Protein AF-A0A7J7QJB1-F1 (afdb_monomer)

Structure (mmCIF, N/CA/C/O backbone):
data_AF-A0A7J7QJB1-F1
#
_entry.id   AF-A0A7J7QJB1-F1
#
loop_
_atom_site.group_PDB
_atom_site.id
_atom_site.type_symbol
_atom_site.label_atom_id
_atom_site.label_alt_id
_atom_site.label_comp_id
_atom_site.label_asym_id
_atom_site.label_entity_id
_atom_site.label_seq_id
_atom_site.pdbx_PDB_ins_code
_atom_site.Cartn_x
_atom_site.Cartn_y
_atom_site.Cartn_z
_atom_site.occupancy
_atom_site.B_iso_or_equiv
_atom_site.auth_seq_id
_atom_site.auth_comp_id
_atom_site.auth_asym_id
_atom_site.auth_atom_id
_atom_site.pdbx_PDB_model_num
ATOM 1 N N . MET A 1 1 ? 0.511 -9.092 -3.278 1.00 91.50 1 MET A N 1
ATOM 2 C CA . MET A 1 1 ? -0.071 -7.955 -4.020 1.00 91.50 1 MET A CA 1
ATOM 3 C C . MET A 1 1 ? -0.674 -8.516 -5.290 1.00 91.50 1 MET A C 1
ATOM 5 O O . MET A 1 1 ? -0.080 -9.428 -5.851 1.00 91.50 1 MET A O 1
ATOM 9 N N . TYR A 1 2 ? -1.832 -8.019 -5.696 1.00 93.50 2 TYR A N 1
ATOM 10 C CA . TYR A 1 2 ? -2.467 -8.356 -6.966 1.00 93.50 2 TYR A CA 1
ATOM 11 C C . TYR A 1 2 ? -2.396 -7.140 -7.877 1.00 93.50 2 TYR A C 1
ATOM 13 O O . TYR A 1 2 ? -2.431 -6.006 -7.397 1.00 93.50 2 TYR A O 1
ATOM 21 N N . VAL A 1 3 ? -2.273 -7.379 -9.175 1.00 93.25 3 VAL A N 1
ATOM 22 C CA . VAL A 1 3 ? -2.129 -6.335 -10.185 1.00 93.25 3 VAL A CA 1
ATOM 23 C C . VAL A 1 3 ? -2.925 -6.750 -11.417 1.00 93.25 3 VAL A C 1
ATOM 25 O O . VAL A 1 3 ? -2.916 -7.926 -11.780 1.00 93.25 3 VAL A O 1
ATOM 28 N N . ASP A 1 4 ? -3.602 -5.797 -12.053 1.00 93.19 4 ASP A N 1
ATOM 29 C CA . ASP A 1 4 ? -4.211 -5.997 -13.362 1.00 93.19 4 ASP A CA 1
ATOM 30 C C . ASP A 1 4 ? -3.132 -6.320 -14.406 1.00 93.19 4 ASP A C 1
ATOM 32 O O . ASP A 1 4 ? -2.280 -5.492 -14.738 1.00 93.19 4 ASP A O 1
ATOM 36 N N . ALA A 1 5 ? -3.180 -7.546 -14.925 1.00 92.56 5 ALA A N 1
ATOM 37 C CA . ALA A 1 5 ? -2.181 -8.087 -15.835 1.00 92.56 5 ALA A CA 1
ATOM 38 C C . ALA A 1 5 ? -2.060 -7.259 -17.122 1.00 92.56 5 ALA A C 1
ATOM 40 O O . ALA A 1 5 ? -0.951 -6.953 -17.562 1.00 92.56 5 ALA A O 1
ATOM 41 N N . HIS A 1 6 ? -3.186 -6.878 -17.729 1.00 92.06 6 HIS A N 1
ATOM 42 C CA . HIS A 1 6 ? -3.177 -6.187 -19.017 1.00 92.06 6 HIS A CA 1
ATOM 43 C C . HIS A 1 6 ? -2.586 -4.778 -18.893 1.00 92.06 6 HIS A C 1
ATOM 45 O O . HIS A 1 6 ? -1.678 -4.402 -19.642 1.00 92.06 6 HIS A O 1
ATOM 51 N N . GLY A 1 7 ? -3.069 -4.010 -17.918 1.00 91.69 7 GLY A N 1
ATOM 52 C CA . GLY A 1 7 ? -2.600 -2.664 -17.649 1.00 91.69 7 GLY A CA 1
ATOM 53 C C . GLY A 1 7 ? -1.145 -2.628 -17.186 1.00 91.69 7 GLY A C 1
ATOM 54 O O . GLY A 1 7 ? -0.379 -1.795 -17.678 1.00 91.69 7 GLY A O 1
ATOM 55 N N . ALA A 1 8 ? -0.724 -3.569 -16.336 1.00 92.19 8 ALA A N 1
ATOM 56 C CA . ALA A 1 8 ? 0.668 -3.666 -15.907 1.00 92.19 8 ALA A CA 1
ATOM 57 C C . ALA A 1 8 ? 1.615 -4.032 -17.053 1.00 92.19 8 ALA A C 1
ATOM 59 O O . ALA A 1 8 ? 2.631 -3.359 -17.210 1.00 92.19 8 ALA A O 1
ATOM 60 N N . LYS A 1 9 ? 1.277 -5.011 -17.909 1.00 92.69 9 LYS A N 1
ATOM 61 C CA . LYS A 1 9 ? 2.094 -5.329 -19.098 1.00 92.69 9 LYS A CA 1
ATOM 62 C C . LYS A 1 9 ? 2.268 -4.106 -19.995 1.00 92.69 9 LYS A C 1
ATOM 64 O O . LYS A 1 9 ? 3.372 -3.828 -20.452 1.00 92.69 9 LYS A O 1
ATOM 69 N N . LYS A 1 10 ? 1.191 -3.350 -20.231 1.00 92.31 10 LYS A N 1
ATOM 70 C CA . LYS A 1 10 ? 1.233 -2.139 -21.062 1.00 92.31 10 LYS A CA 1
ATOM 71 C C . LYS A 1 10 ? 2.108 -1.045 -20.442 1.00 92.31 10 LYS A C 1
ATOM 73 O O . LYS A 1 10 ? 2.917 -0.436 -21.142 1.00 92.31 10 LYS A O 1
ATOM 78 N N . ALA A 1 11 ? 1.953 -0.801 -19.142 1.00 91.25 11 ALA A N 1
ATOM 79 C CA . ALA A 1 11 ? 2.703 0.219 -18.414 1.00 91.25 11 ALA A CA 1
ATOM 80 C C . ALA A 1 11 ? 4.195 -0.123 -18.290 1.00 91.25 11 ALA A C 1
ATOM 82 O O . ALA A 1 11 ? 5.051 0.728 -18.509 1.00 91.25 11 ALA A O 1
ATOM 83 N N . LEU A 1 12 ? 4.504 -1.381 -17.983 1.00 92.06 12 LEU A N 1
ATOM 84 C CA . LEU A 1 12 ? 5.848 -1.839 -17.639 1.00 92.06 12 LEU A CA 1
ATOM 85 C C . LEU A 1 12 ? 6.588 -2.482 -18.820 1.00 92.06 12 LEU A C 1
ATOM 87 O O . LEU A 1 12 ? 7.674 -3.017 -18.636 1.00 92.06 12 LEU A O 1
ATOM 91 N N . HIS A 1 13 ? 6.055 -2.395 -20.046 1.00 90.50 13 HIS A N 1
ATOM 92 C CA . HIS A 1 13 ? 6.625 -3.066 -21.224 1.00 90.50 13 HIS A CA 1
ATOM 93 C C . HIS A 1 13 ? 8.107 -2.740 -21.479 1.00 90.50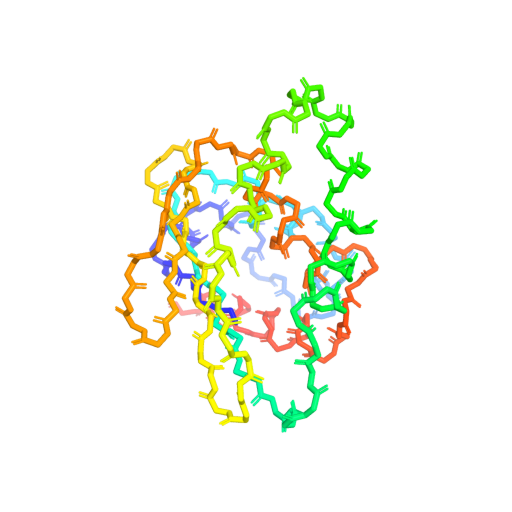 13 HIS A C 1
ATOM 95 O O . HIS A 1 13 ? 8.816 -3.546 -22.074 1.00 90.50 13 HIS A O 1
ATOM 101 N N . LYS A 1 14 ? 8.572 -1.561 -21.045 1.00 91.50 14 LYS A N 1
ATOM 102 C CA . LYS A 1 14 ? 9.960 -1.106 -21.215 1.00 91.50 14 LYS A CA 1
ATOM 103 C C . LYS A 1 14 ? 10.972 -1.937 -20.413 1.00 91.50 14 LYS A C 1
ATOM 105 O O . LYS A 1 14 ? 12.149 -1.899 -20.737 1.00 91.50 14 LYS A O 1
ATOM 110 N N . TYR A 1 15 ? 10.500 -2.656 -19.394 1.00 90.81 15 TYR A N 1
ATOM 111 C CA . TYR A 1 15 ? 11.288 -3.531 -18.522 1.00 90.81 15 TYR A CA 1
ATOM 112 C C . TYR A 1 15 ? 11.212 -5.002 -18.962 1.00 90.81 15 TYR A C 1
ATOM 114 O O . TYR A 1 15 ? 11.682 -5.903 -18.271 1.00 90.81 15 TYR A O 1
ATOM 122 N N . LYS A 1 16 ? 10.578 -5.278 -20.111 1.00 89.94 16 LYS A N 1
ATOM 123 C CA . LYS A 1 16 ? 10.485 -6.631 -20.654 1.00 89.94 16 LYS A CA 1
ATOM 124 C C . LYS A 1 16 ? 11.880 -7.157 -20.993 1.00 89.94 16 LYS A C 1
ATOM 126 O O . LYS A 1 16 ? 12.629 -6.506 -21.715 1.00 89.94 16 LYS A O 1
ATOM 131 N N . GLY A 1 17 ? 12.162 -8.378 -20.548 1.00 87.38 17 GLY A N 1
ATOM 132 C CA . GLY A 1 17 ? 13.444 -9.042 -20.763 1.00 87.38 17 GLY A CA 1
ATOM 133 C C . GLY A 1 17 ? 14.449 -8.838 -19.632 1.00 87.38 17 GLY A C 1
ATOM 134 O O . GLY A 1 17 ? 15.447 -9.549 -19.641 1.00 87.38 17 GLY A O 1
ATOM 135 N N . GLU A 1 18 ? 14.172 -7.950 -18.667 1.00 88.88 18 GLU A N 1
ATOM 136 C CA . GLU A 1 18 ? 14.954 -7.887 -17.428 1.00 88.88 18 GLU A CA 1
ATOM 137 C C . GLU A 1 18 ? 14.757 -9.179 -16.621 1.00 88.88 18 GLU A C 1
ATOM 139 O O . GLU A 1 18 ? 13.638 -9.706 -16.514 1.00 88.88 18 GLU A O 1
ATOM 144 N N . ASP A 1 19 ? 15.846 -9.698 -16.058 1.00 90.44 19 ASP A N 1
ATOM 145 C CA . ASP A 1 19 ? 15.777 -10.817 -15.124 1.00 90.44 19 ASP A CA 1
ATOM 146 C C . ASP A 1 19 ? 15.393 -10.362 -13.705 1.00 90.44 19 ASP A C 1
ATOM 148 O O . ASP A 1 19 ? 15.186 -9.180 -13.422 1.00 90.44 19 ASP A O 1
ATOM 152 N N . LEU A 1 20 ? 15.231 -11.321 -12.790 1.00 91.12 20 LEU A N 1
ATOM 153 C CA . LEU A 1 20 ? 14.798 -11.021 -11.428 1.00 91.12 20 LEU A CA 1
ATOM 154 C C . LEU A 1 20 ? 15.769 -10.092 -10.684 1.00 91.12 20 LEU A C 1
ATOM 156 O O . LEU A 1 20 ? 15.308 -9.243 -9.922 1.00 91.12 20 LEU A O 1
ATOM 160 N N . ASP A 1 21 ? 17.076 -10.269 -10.861 1.00 91.69 21 ASP A N 1
ATOM 161 C CA . ASP A 1 21 ? 18.085 -9.508 -10.125 1.00 91.69 21 ASP A CA 1
ATOM 162 C C . ASP A 1 21 ? 18.164 -8.075 -10.663 1.00 91.69 21 ASP A C 1
ATOM 164 O O . ASP A 1 21 ? 18.203 -7.120 -9.879 1.00 91.69 21 ASP A O 1
ATOM 168 N N . GLU A 1 22 ? 18.072 -7.915 -11.985 1.00 92.06 22 GLU A N 1
ATOM 169 C CA . GLU A 1 22 ? 17.952 -6.616 -12.652 1.00 92.06 22 GLU A CA 1
ATOM 170 C C . GLU A 1 22 ? 16.702 -5.860 -12.177 1.00 92.06 22 GLU A C 1
ATOM 172 O O . GLU A 1 22 ? 16.799 -4.718 -11.716 1.00 92.06 22 GLU A O 1
ATOM 177 N N . LEU A 1 23 ? 15.542 -6.525 -12.173 1.00 88.88 23 LEU A N 1
ATOM 178 C CA . LEU A 1 23 ? 14.275 -5.950 -11.713 1.00 88.88 23 LEU A CA 1
ATOM 179 C C . LEU A 1 23 ? 14.303 -5.567 -10.237 1.00 88.88 23 LEU A C 1
ATOM 181 O O . LEU A 1 23 ? 13.812 -4.504 -9.858 1.00 88.88 23 LEU A O 1
ATOM 185 N N . MET A 1 24 ? 14.887 -6.413 -9.388 1.00 91.69 24 MET A N 1
ATOM 186 C CA . MET A 1 24 ? 15.011 -6.144 -7.955 1.00 91.69 24 MET A CA 1
ATOM 187 C C . MET A 1 24 ? 15.924 -4.949 -7.663 1.00 91.69 24 MET A C 1
ATOM 189 O O . MET A 1 24 ? 15.660 -4.210 -6.709 1.00 91.69 24 MET A O 1
ATOM 193 N N . ALA A 1 25 ? 16.954 -4.727 -8.483 1.00 91.00 25 ALA A N 1
ATOM 194 C CA . ALA A 1 25 ? 17.820 -3.553 -8.402 1.00 91.00 25 ALA A CA 1
ATOM 195 C C . ALA A 1 25 ? 17.169 -2.282 -8.989 1.00 91.00 25 ALA A C 1
ATOM 197 O O . ALA A 1 25 ? 17.602 -1.161 -8.701 1.00 91.00 25 ALA A O 1
ATOM 198 N N . ASN A 1 26 ? 16.111 -2.429 -9.788 1.00 92.19 26 ASN A N 1
ATOM 199 C CA . ASN A 1 26 ? 15.473 -1.346 -10.523 1.00 92.19 26 ASN A CA 1
ATOM 200 C C . ASN A 1 26 ? 14.310 -0.706 -9.748 1.00 92.19 26 ASN A C 1
ATOM 202 O O . ASN A 1 26 ? 13.132 -0.976 -9.988 1.00 92.19 26 ASN A O 1
ATOM 206 N N . GLN A 1 27 ? 14.623 0.228 -8.842 1.00 94.31 27 GLN A N 1
ATOM 207 C CA . GLN A 1 27 ? 13.584 0.931 -8.073 1.00 94.31 27 GLN A CA 1
ATOM 208 C C . GLN A 1 27 ? 12.587 1.700 -8.961 1.00 94.31 27 GLN A C 1
ATOM 210 O O . GLN A 1 27 ? 11.416 1.812 -8.605 1.00 94.31 27 GLN A O 1
ATOM 215 N N . LYS A 1 28 ? 13.005 2.157 -10.152 1.00 93.94 28 LYS A N 1
ATOM 216 C CA . LYS A 1 28 ? 12.130 2.905 -11.071 1.00 93.94 28 LYS A CA 1
ATOM 217 C C . LYS A 1 28 ? 10.939 2.076 -11.542 1.00 93.94 28 LYS A C 1
ATOM 219 O O . LYS A 1 28 ? 9.856 2.631 -11.700 1.00 93.94 28 LYS A O 1
ATOM 224 N N . LEU A 1 29 ? 11.123 0.769 -11.745 1.00 93.94 29 LEU A N 1
ATOM 225 C CA . LEU A 1 29 ? 10.018 -0.119 -12.099 1.00 93.94 29 LEU A CA 1
ATOM 226 C C . LEU A 1 29 ? 8.980 -0.168 -10.978 1.00 93.94 29 LEU A C 1
ATOM 228 O O . LEU A 1 29 ? 7.788 -0.047 -11.249 1.00 93.94 29 LEU A O 1
ATOM 232 N N . PHE A 1 30 ? 9.407 -0.314 -9.724 1.00 95.38 30 PHE A N 1
ATOM 233 C CA . PHE A 1 30 ? 8.475 -0.342 -8.598 1.00 95.38 30 PHE A CA 1
ATOM 234 C C . PHE A 1 30 ? 7.792 1.012 -8.401 1.00 95.38 30 PHE A C 1
ATOM 236 O O . PHE A 1 30 ? 6.589 1.048 -8.151 1.00 95.38 30 PHE A O 1
ATOM 243 N N . ASP A 1 31 ? 8.515 2.115 -8.593 1.00 94.69 31 ASP A N 1
ATOM 244 C CA . ASP A 1 31 ? 7.946 3.462 -8.540 1.00 94.69 31 ASP A CA 1
ATOM 245 C C . ASP A 1 31 ? 6.875 3.666 -9.622 1.00 94.69 31 ASP A C 1
ATOM 247 O O . ASP A 1 31 ? 5.831 4.264 -9.355 1.00 94.69 31 ASP A O 1
ATOM 251 N N . GLU A 1 32 ? 7.090 3.138 -10.831 1.00 94.12 32 GLU A N 1
ATOM 252 C CA . GLU A 1 32 ? 6.104 3.163 -11.913 1.00 94.12 32 GLU A CA 1
ATOM 253 C C . GLU A 1 32 ? 4.934 2.214 -11.644 1.00 94.12 32 GLU A C 1
ATOM 255 O O . GLU A 1 32 ? 3.780 2.597 -11.848 1.00 94.12 32 GLU A O 1
ATOM 260 N N . LEU A 1 33 ? 5.205 1.023 -11.101 1.00 93.94 33 LEU A N 1
ATOM 261 C CA . LEU A 1 33 ? 4.182 0.084 -10.652 1.00 93.94 33 LEU A CA 1
ATOM 262 C C . LEU A 1 33 ? 3.240 0.766 -9.659 1.00 93.94 33 LEU A C 1
ATOM 264 O O . LEU A 1 33 ? 2.029 0.661 -9.825 1.00 93.94 33 LEU A O 1
ATOM 268 N N . VAL A 1 34 ? 3.772 1.471 -8.651 1.00 93.75 34 VAL A N 1
ATOM 269 C CA . VAL A 1 34 ? 2.955 2.083 -7.592 1.00 93.75 34 VAL A CA 1
ATOM 270 C C . VAL A 1 34 ? 2.455 3.492 -7.904 1.00 93.75 34 VAL A C 1
ATOM 272 O O . VAL A 1 34 ? 1.486 3.952 -7.291 1.00 93.75 34 VAL A O 1
ATOM 275 N N . GLY A 1 35 ? 3.062 4.177 -8.869 1.00 91.69 35 GLY A N 1
ATOM 276 C CA . GLY A 1 35 ? 2.677 5.522 -9.295 1.00 91.69 35 GLY A CA 1
ATOM 277 C C . GLY A 1 35 ? 1.633 5.551 -10.412 1.00 91.69 35 GLY A C 1
ATOM 278 O O . GLY A 1 35 ? 0.943 6.554 -10.576 1.00 91.69 35 GLY A O 1
ATOM 279 N N . ASN A 1 36 ? 1.478 4.470 -11.180 1.00 89.94 36 ASN A N 1
ATOM 280 C CA . ASN A 1 36 ? 0.612 4.479 -12.356 1.00 89.94 36 ASN A CA 1
ATOM 281 C C . ASN A 1 36 ? -0.877 4.309 -12.008 1.00 89.94 36 ASN A C 1
ATOM 283 O O . ASN A 1 36 ? -1.279 3.307 -11.425 1.00 89.94 36 ASN A O 1
ATOM 287 N N . THR A 1 37 ? -1.709 5.271 -12.403 1.00 87.81 37 THR A N 1
ATOM 288 C CA . THR A 1 37 ? -3.155 5.308 -12.120 1.00 87.81 37 THR A CA 1
ATOM 289 C C . THR A 1 37 ? -4.035 4.679 -13.209 1.00 87.81 37 THR A C 1
ATOM 291 O O . THR A 1 37 ? -5.260 4.750 -13.112 1.00 87.81 37 THR A O 1
ATOM 294 N N . HIS A 1 38 ? -3.438 4.081 -14.247 1.00 86.75 38 HIS A N 1
ATOM 295 C CA . HIS A 1 38 ? -4.144 3.519 -15.408 1.00 86.75 38 HIS A CA 1
ATOM 296 C C . HIS A 1 38 ? -4.462 2.028 -15.287 1.00 86.75 38 HIS A C 1
ATOM 298 O O . HIS A 1 38 ? -5.084 1.474 -16.190 1.00 86.75 38 HIS A O 1
ATOM 304 N N . PHE A 1 39 ? -4.023 1.370 -14.217 1.00 90.94 39 PHE A N 1
ATOM 305 C CA . PHE A 1 39 ? -4.326 -0.033 -13.971 1.00 90.94 39 PHE A CA 1
ATOM 306 C C . PHE A 1 39 ? -4.559 -0.285 -12.491 1.00 90.94 39 PHE A C 1
ATOM 308 O O . PHE A 1 39 ? -4.055 0.439 -11.627 1.00 90.94 39 PHE A O 1
ATOM 315 N N . GLU A 1 40 ? -5.347 -1.316 -12.216 1.00 92.62 40 GLU A N 1
ATOM 316 C CA . GLU A 1 40 ? -5.751 -1.646 -10.862 1.00 92.62 40 GLU A CA 1
ATOM 317 C C . GLU A 1 40 ? -4.724 -2.523 -10.159 1.00 92.62 40 GLU A C 1
ATOM 319 O O . GLU A 1 40 ? -4.007 -3.329 -10.754 1.00 92.62 40 GLU A O 1
ATOM 324 N N . ARG A 1 41 ? -4.662 -2.363 -8.845 1.00 93.81 41 ARG A N 1
ATOM 325 C CA . ARG A 1 41 ? -3.811 -3.127 -7.950 1.00 93.81 41 ARG A CA 1
ATOM 326 C C . ARG A 1 41 ? -4.547 -3.295 -6.645 1.00 93.81 41 ARG A C 1
ATOM 328 O O . ARG A 1 41 ? -5.293 -2.412 -6.223 1.00 93.81 41 ARG A O 1
ATOM 335 N N . SER A 1 42 ? -4.277 -4.391 -5.961 1.00 95.38 42 SER A N 1
ATOM 336 C CA . SER A 1 42 ? -4.775 -4.572 -4.612 1.00 95.38 42 SER A CA 1
ATOM 337 C C . SER A 1 42 ? -3.756 -5.205 -3.682 1.00 95.38 42 SER A C 1
ATOM 339 O O . SER A 1 42 ? -2.873 -5.984 -4.058 1.00 95.38 42 SER A O 1
ATOM 341 N N . LEU A 1 43 ? -3.878 -4.838 -2.418 1.00 95.50 43 LEU A N 1
ATOM 342 C CA . LEU A 1 43 ? -3.111 -5.364 -1.314 1.00 95.50 43 LEU A CA 1
ATOM 343 C C . LEU A 1 43 ? -4.091 -5.978 -0.324 1.00 95.50 43 LEU A C 1
ATOM 345 O O . LEU A 1 43 ? -4.985 -5.299 0.165 1.00 95.50 43 LEU A O 1
ATOM 349 N N . ARG A 1 44 ? -3.901 -7.259 -0.020 1.00 95.62 44 ARG A N 1
ATOM 350 C CA . ARG A 1 44 ? -4.695 -7.998 0.959 1.00 95.62 44 ARG A CA 1
ATOM 351 C C . ARG A 1 44 ? -3.813 -8.325 2.154 1.00 95.62 44 ARG A C 1
ATOM 353 O O . ARG A 1 44 ? -2.824 -9.042 2.005 1.00 95.62 44 ARG A O 1
ATOM 360 N N . LEU A 1 45 ? -4.175 -7.800 3.316 1.00 93.75 45 LEU A N 1
ATOM 361 C CA . LEU A 1 45 ? -3.529 -8.053 4.595 1.00 93.75 45 LEU A CA 1
ATOM 362 C C . LEU A 1 45 ? -4.435 -8.934 5.442 1.00 93.75 45 LEU A C 1
ATOM 364 O O . LEU A 1 45 ? -5.621 -8.658 5.582 1.00 93.75 45 LEU A O 1
ATOM 368 N N . VAL A 1 46 ? -3.866 -9.986 6.022 1.00 94.44 46 VAL A N 1
ATOM 369 C CA . VAL A 1 46 ? -4.583 -10.879 6.933 1.00 94.44 46 VAL A CA 1
ATOM 370 C C . VAL A 1 46 ? -3.904 -10.804 8.289 1.00 94.44 46 VAL A C 1
ATOM 372 O O . VAL A 1 46 ? -2.718 -11.115 8.412 1.00 94.44 46 VAL A O 1
ATOM 375 N N . ILE A 1 47 ? -4.647 -10.384 9.311 1.00 92.44 47 ILE A N 1
ATOM 376 C CA . ILE A 1 47 ? -4.116 -10.257 10.667 1.00 92.44 47 ILE A CA 1
ATOM 377 C C . ILE A 1 47 ? -3.765 -11.647 11.199 1.00 92.44 47 ILE A C 1
ATOM 379 O O . ILE A 1 47 ? -4.633 -12.486 11.434 1.00 92.44 47 ILE A O 1
ATOM 383 N N . SER A 1 48 ? -2.477 -11.908 11.404 1.00 89.38 48 SER A N 1
ATOM 384 C CA . SER A 1 48 ? -1.984 -13.184 11.934 1.00 89.38 48 SER A CA 1
ATOM 385 C C . SER A 1 48 ? -1.851 -13.179 13.461 1.00 89.38 48 SER A C 1
ATOM 387 O O . SER A 1 48 ? -1.977 -14.231 14.096 1.00 89.38 48 SER A O 1
ATOM 389 N N . PHE A 1 49 ? -1.649 -11.999 14.057 1.00 85.69 49 PHE A N 1
ATOM 390 C CA . PHE A 1 49 ? -1.451 -11.810 15.491 1.00 85.69 49 PHE A CA 1
ATOM 391 C C . PHE A 1 49 ? -2.746 -11.367 16.180 1.00 85.69 49 PHE A C 1
ATOM 393 O O . PHE A 1 49 ? -3.234 -10.262 15.963 1.00 85.69 49 PHE A O 1
ATOM 400 N N . GLY A 1 50 ? -3.304 -12.233 17.031 1.00 76.62 50 GLY A N 1
ATOM 401 C CA . GLY A 1 50 ? -4.625 -12.027 17.640 1.00 76.62 50 GLY A CA 1
ATOM 402 C C . GLY A 1 50 ? -4.728 -10.870 18.640 1.00 76.62 50 GLY A C 1
ATOM 403 O O . GLY A 1 50 ? -5.841 -10.497 18.989 1.00 76.62 50 GLY A O 1
ATOM 404 N N . SER A 1 51 ? -3.600 -10.303 19.078 1.00 81.69 51 SER A N 1
ATOM 405 C CA . SER A 1 51 ? -3.551 -9.186 20.034 1.00 81.69 51 SER A CA 1
ATOM 406 C C . SER A 1 51 ? -3.116 -7.867 19.391 1.00 81.69 51 SER A C 1
ATOM 408 O O . SER A 1 51 ? -2.714 -6.944 20.101 1.00 81.69 51 SER A O 1
ATOM 410 N N . LEU A 1 52 ? -3.149 -7.774 18.057 1.00 87.56 52 LEU A N 1
ATOM 411 C CA . LEU A 1 52 ? -2.818 -6.543 17.349 1.00 87.56 52 LEU A CA 1
ATOM 412 C C . LEU A 1 52 ? -3.849 -5.461 17.679 1.00 87.56 52 LEU A C 1
ATOM 414 O O . LEU A 1 52 ? -5.022 -5.564 17.323 1.00 87.56 52 LEU A O 1
ATOM 418 N N . LYS A 1 53 ? -3.413 -4.391 18.346 1.00 89.69 53 LYS A N 1
ATOM 419 C CA . LYS A 1 53 ? -4.291 -3.252 18.617 1.00 89.69 53 LYS A CA 1
ATOM 420 C C . LYS A 1 53 ? -4.454 -2.413 17.357 1.00 89.69 53 LYS A C 1
ATOM 422 O O . LYS A 1 53 ? -3.494 -2.185 16.624 1.00 89.69 53 LYS A O 1
ATOM 427 N N . ARG A 1 54 ? -5.645 -1.840 17.179 1.00 89.94 54 ARG A N 1
ATOM 428 C CA . ARG A 1 54 ? -5.921 -0.877 16.102 1.00 89.94 54 ARG A CA 1
ATOM 429 C C . ARG A 1 54 ? -4.908 0.259 16.050 1.00 89.94 54 ARG A C 1
ATOM 431 O O . ARG A 1 54 ? -4.414 0.573 14.979 1.00 89.94 54 ARG A O 1
ATOM 438 N N . THR A 1 55 ? -4.566 0.830 17.200 1.00 90.75 55 THR A N 1
ATOM 439 C CA . THR A 1 55 ? -3.575 1.909 17.275 1.00 90.75 55 THR A CA 1
ATOM 440 C C . THR A 1 55 ? -2.195 1.458 16.810 1.00 90.75 55 THR A C 1
ATOM 442 O O . THR A 1 55 ? -1.520 2.208 16.128 1.00 90.75 55 THR A O 1
ATOM 445 N N . GLN A 1 56 ? -1.782 0.222 17.106 1.00 91.81 56 GLN A N 1
ATOM 446 C CA . GLN A 1 56 ? -0.500 -0.304 16.628 1.00 91.81 56 GLN A CA 1
ATOM 447 C C . GLN A 1 56 ? -0.493 -0.465 15.107 1.00 91.81 56 GLN A C 1
ATOM 449 O O . GLN A 1 56 ? 0.484 -0.098 14.464 1.00 91.81 56 GLN A O 1
ATOM 454 N N . PHE A 1 57 ? -1.584 -0.987 14.539 1.00 91.44 57 PHE A N 1
ATOM 455 C CA . PHE A 1 57 ? -1.729 -1.124 13.091 1.00 91.44 57 PHE A CA 1
ATOM 456 C C . PHE A 1 57 ? -1.697 0.237 12.383 1.00 91.44 57 PHE A C 1
ATOM 458 O O . PHE A 1 57 ? -0.935 0.420 11.437 1.00 91.44 57 PHE A O 1
ATOM 465 N N . ILE A 1 58 ? -2.490 1.196 12.869 1.00 92.44 58 ILE A N 1
ATOM 466 C CA . ILE A 1 58 ? -2.570 2.541 12.295 1.00 92.44 58 ILE A CA 1
ATOM 467 C C . ILE A 1 58 ? -1.222 3.261 12.416 1.00 92.44 58 ILE A C 1
ATOM 469 O O . ILE A 1 58 ? -0.719 3.743 11.407 1.00 92.44 58 ILE A 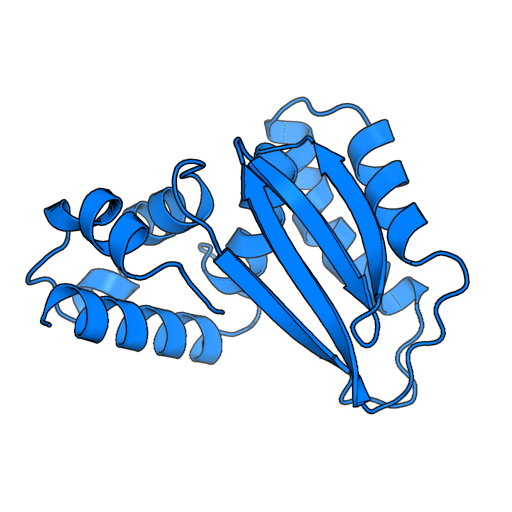O 1
ATOM 473 N N . ASN A 1 59 ? -0.594 3.263 13.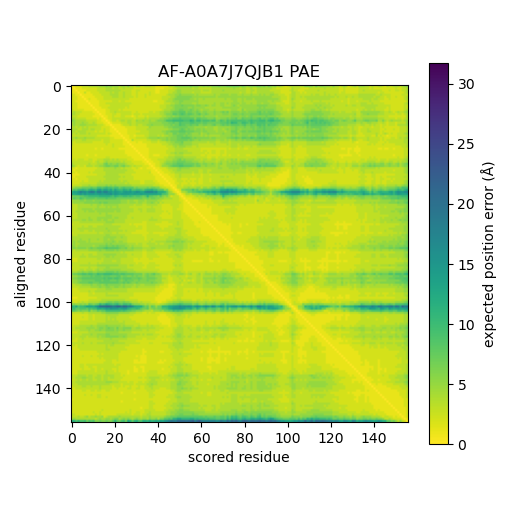599 1.00 93.62 59 ASN A N 1
ATOM 474 C CA . ASN A 1 59 ? 0.688 3.941 13.817 1.00 93.62 59 ASN A CA 1
ATOM 475 C C . ASN A 1 59 ? 1.785 3.410 12.882 1.00 93.62 59 ASN A C 1
ATOM 477 O O . ASN A 1 59 ? 2.530 4.195 12.303 1.00 93.62 59 ASN A O 1
ATOM 481 N N . ALA A 1 60 ? 1.854 2.088 12.688 1.00 92.81 60 ALA A N 1
ATOM 482 C CA . ALA A 1 60 ? 2.842 1.480 11.797 1.00 92.81 60 ALA A CA 1
ATOM 483 C C . ALA A 1 60 ? 2.685 1.943 10.336 1.00 92.81 60 ALA A C 1
ATOM 485 O O . ALA A 1 60 ? 3.676 2.095 9.623 1.00 92.81 60 ALA A O 1
ATOM 486 N N . LEU A 1 61 ? 1.448 2.179 9.884 1.00 93.75 61 LEU A N 1
ATOM 487 C CA . LEU A 1 61 ? 1.193 2.747 8.560 1.00 93.75 61 LEU A CA 1
ATOM 488 C C . LEU A 1 61 ? 1.448 4.256 8.541 1.00 93.75 61 LEU A C 1
ATOM 490 O O . LEU A 1 61 ? 2.099 4.742 7.624 1.00 93.75 61 LEU A O 1
ATOM 494 N N . GLU A 1 62 ? 1.003 5.000 9.551 1.00 93.44 62 GLU A N 1
ATOM 495 C CA . GLU A 1 62 ? 1.230 6.446 9.661 1.00 93.44 62 GLU A CA 1
ATOM 496 C C . GLU A 1 62 ? 2.707 6.829 9.551 1.00 93.44 62 GLU A C 1
ATOM 498 O O . GLU A 1 62 ? 3.035 7.768 8.827 1.00 93.44 62 GLU A O 1
ATOM 503 N N . GLU A 1 63 ? 3.595 6.096 10.228 1.00 94.56 63 GLU A N 1
ATOM 504 C CA . GLU A 1 63 ? 5.045 6.330 10.195 1.00 94.56 63 GLU A CA 1
ATOM 505 C C . GLU A 1 63 ? 5.618 6.272 8.772 1.00 94.56 63 GLU A C 1
ATOM 507 O O . GLU A 1 63 ? 6.576 6.978 8.455 1.00 94.56 63 GLU A O 1
ATOM 512 N N . ARG A 1 64 ? 5.008 5.466 7.896 1.00 94.19 64 ARG A N 1
ATOM 513 C CA . ARG A 1 64 ? 5.398 5.329 6.489 1.00 94.19 64 ARG A CA 1
ATOM 514 C C . ARG A 1 64 ? 4.648 6.298 5.572 1.00 94.19 64 ARG A C 1
ATOM 516 O O . ARG A 1 64 ? 5.233 6.815 4.626 1.00 94.19 64 ARG A O 1
ATOM 523 N N . LEU A 1 65 ? 3.370 6.559 5.846 1.00 96.00 65 LEU A N 1
ATOM 524 C CA . LEU A 1 65 ? 2.498 7.356 4.981 1.00 96.00 65 LEU A CA 1
ATOM 525 C C . LEU A 1 65 ? 2.681 8.864 5.181 1.00 96.00 65 LEU A C 1
ATOM 527 O O . LEU A 1 65 ? 2.765 9.598 4.198 1.00 96.00 65 LEU A O 1
ATOM 531 N N . LYS A 1 66 ? 2.774 9.346 6.428 1.00 95.19 66 LYS A N 1
ATOM 532 C CA . LYS A 1 66 ? 2.851 10.787 6.739 1.00 95.19 66 LYS A CA 1
ATOM 533 C C . LYS A 1 66 ? 4.006 11.500 6.018 1.00 95.19 66 LYS A C 1
ATOM 535 O O . LYS A 1 66 ? 3.748 12.560 5.444 1.00 95.19 66 LYS A O 1
ATOM 540 N N . PRO A 1 67 ? 5.242 10.958 5.973 1.00 94.88 67 PRO A N 1
ATOM 541 C CA . PRO A 1 67 ? 6.337 11.600 5.247 1.00 94.88 67 PRO A CA 1
ATOM 542 C C . PRO A 1 67 ? 6.057 11.748 3.747 1.00 94.88 67 PRO A C 1
ATOM 544 O O . PRO A 1 67 ? 6.348 12.793 3.168 1.00 94.88 67 PRO A O 1
ATOM 547 N N . GLU A 1 68 ? 5.468 10.731 3.117 1.00 94.12 68 GLU A N 1
ATOM 548 C CA . GLU A 1 68 ? 5.162 10.744 1.683 1.00 94.12 68 GLU A CA 1
ATOM 549 C C . GLU A 1 68 ? 3.997 11.685 1.351 1.00 94.12 68 GLU A C 1
ATOM 551 O O . GLU A 1 68 ? 4.076 12.451 0.389 1.00 94.12 68 GLU A O 1
ATOM 556 N N . LEU A 1 69 ? 2.956 11.713 2.188 1.00 96.38 69 LEU A N 1
ATOM 557 C CA . LEU A 1 69 ? 1.847 12.663 2.055 1.00 96.38 69 LEU A CA 1
ATOM 558 C C . LEU A 1 69 ? 2.327 14.115 2.213 1.00 96.38 69 LEU A C 1
ATOM 560 O O . LEU A 1 69 ? 1.950 14.979 1.421 1.00 96.38 69 LEU A O 1
ATOM 564 N N . ALA A 1 70 ? 3.221 14.377 3.171 1.00 95.50 70 ALA A N 1
ATOM 565 C CA . ALA A 1 70 ? 3.816 15.698 3.364 1.00 95.50 70 ALA A CA 1
ATOM 566 C C . ALA A 1 70 ? 4.655 16.136 2.150 1.00 95.50 70 ALA A C 1
ATOM 568 O O . ALA A 1 70 ? 4.526 17.272 1.689 1.00 95.50 70 ALA A O 1
ATOM 569 N N . LYS A 1 71 ? 5.469 15.234 1.578 1.00 95.31 71 LYS A N 1
ATOM 570 C CA . LYS A 1 71 ? 6.219 15.494 0.330 1.00 95.31 71 LYS A CA 1
ATOM 571 C C . LYS A 1 71 ? 5.285 15.821 -0.838 1.00 95.31 71 LYS A C 1
ATOM 573 O O . LYS A 1 71 ? 5.593 16.708 -1.633 1.00 95.31 71 LYS A O 1
ATOM 578 N N . ALA A 1 72 ? 4.142 15.140 -0.919 1.00 94.62 72 ALA A N 1
ATOM 579 C CA . ALA A 1 72 ? 3.114 15.372 -1.930 1.00 94.62 72 ALA A CA 1
ATOM 580 C C . ALA A 1 72 ? 2.230 16.607 -1.658 1.00 94.62 72 ALA A C 1
ATOM 582 O O . ALA A 1 72 ? 1.399 16.944 -2.498 1.00 94.62 72 ALA A O 1
ATOM 583 N N . LYS A 1 73 ? 2.424 17.303 -0.524 1.00 96.31 73 LYS A N 1
ATOM 584 C CA . LYS A 1 73 ? 1.603 18.442 -0.072 1.00 96.31 73 LYS A CA 1
ATOM 585 C C . LYS A 1 73 ? 0.115 18.098 0.058 1.00 96.31 73 LYS A C 1
ATOM 587 O O . LYS A 1 73 ? -0.747 18.944 -0.177 1.00 96.31 73 LYS A O 1
ATOM 592 N N . GLU A 1 74 ? -0.176 16.856 0.427 1.00 95.50 74 GLU A N 1
ATOM 593 C CA . GLU A 1 74 ? -1.528 16.422 0.766 1.00 95.50 74 GLU A CA 1
ATOM 594 C C . GLU A 1 74 ? -1.990 17.104 2.062 1.00 95.50 74 GLU A C 1
ATOM 596 O O . GLU A 1 74 ? -1.181 17.317 2.970 1.00 95.50 74 GLU A O 1
ATOM 601 N N . PRO A 1 75 ? -3.278 17.460 2.181 1.00 94.81 75 PRO A N 1
ATOM 602 C CA . PRO A 1 75 ? -3.801 18.033 3.410 1.00 94.81 75 PRO A CA 1
ATOM 603 C C . PRO A 1 75 ? -3.809 16.994 4.539 1.00 94.81 75 PRO A C 1
ATOM 605 O O . PRO A 1 75 ? -4.058 15.808 4.314 1.00 94.81 75 PRO A O 1
ATOM 608 N N . ASP A 1 76 ? -3.665 17.451 5.786 1.00 91.69 76 ASP A N 1
ATOM 609 C CA . ASP A 1 76 ? -3.760 16.593 6.982 1.00 91.69 76 ASP A CA 1
ATOM 610 C C . ASP A 1 76 ? -5.072 15.788 7.041 1.00 91.69 76 ASP A C 1
ATOM 612 O O . ASP A 1 76 ? -5.140 14.718 7.651 1.00 91.69 76 ASP A O 1
ATOM 616 N N . SER A 1 77 ? -6.132 16.287 6.393 1.00 95.25 77 SER A N 1
ATOM 617 C CA . SER A 1 77 ? -7.409 15.584 6.262 1.00 95.25 77 SER A CA 1
ATOM 618 C C . SER A 1 77 ? -7.293 14.246 5.532 1.00 95.25 77 SER A C 1
ATOM 620 O O . SER A 1 77 ? -8.076 13.355 5.839 1.00 95.25 77 SER A O 1
ATOM 622 N N . THR A 1 78 ? -6.336 14.072 4.613 1.00 96.31 78 THR A N 1
ATOM 623 C CA . THR A 1 78 ? -6.124 12.805 3.891 1.00 96.31 78 THR A CA 1
ATOM 624 C C . THR A 1 78 ? -5.701 11.699 4.860 1.00 96.31 78 THR A C 1
ATOM 626 O O . THR A 1 78 ? -6.283 10.613 4.855 1.00 96.31 78 THR A O 1
ATOM 629 N N . MET A 1 79 ? -4.748 11.989 5.752 1.00 95.81 79 MET A N 1
ATOM 630 C CA . MET A 1 79 ? -4.306 11.036 6.774 1.00 95.81 79 MET A CA 1
ATOM 631 C C . MET A 1 79 ? -5.414 10.769 7.803 1.00 95.81 79 MET A C 1
ATOM 633 O O . MET A 1 79 ? -5.712 9.613 8.088 1.00 95.81 79 MET A O 1
ATOM 637 N N . LYS A 1 80 ? -6.107 11.814 8.280 1.00 95.81 80 LYS A N 1
ATOM 638 C CA . LYS A 1 80 ? -7.247 11.657 9.205 1.00 95.81 80 LYS A CA 1
ATOM 639 C C . LYS A 1 80 ? -8.377 10.816 8.607 1.00 95.81 80 LYS A C 1
ATOM 641 O O . LYS A 1 80 ? -8.962 9.990 9.301 1.00 95.81 80 LYS A O 1
ATOM 646 N N . ALA A 1 81 ? -8.682 11.004 7.322 1.00 96.75 81 ALA A N 1
ATOM 647 C CA . ALA A 1 81 ? -9.668 10.190 6.620 1.00 96.75 81 ALA A CA 1
ATOM 648 C C . ALA A 1 81 ? -9.228 8.722 6.559 1.00 96.75 81 ALA A C 1
ATOM 650 O O . ALA A 1 81 ? -10.049 7.839 6.784 1.00 96.75 81 ALA A O 1
ATOM 651 N N . PHE A 1 82 ? -7.939 8.463 6.311 1.00 96.81 82 PHE A N 1
ATOM 652 C CA . PHE A 1 82 ? -7.382 7.110 6.309 1.00 96.81 82 PHE A CA 1
ATOM 653 C C . PHE A 1 82 ? -7.470 6.439 7.683 1.00 96.81 82 PHE A C 1
ATOM 655 O O . PHE A 1 82 ? -7.916 5.298 7.770 1.00 96.81 82 PHE A O 1
ATOM 662 N N . GLU A 1 83 ? -7.111 7.144 8.757 1.00 95.44 83 GLU A N 1
ATOM 663 C CA . GLU A 1 83 ? -7.255 6.663 10.139 1.00 95.44 83 GLU A CA 1
ATOM 664 C C . GLU A 1 83 ? -8.724 6.321 10.463 1.00 95.44 83 GLU A C 1
ATOM 666 O O . GLU A 1 83 ? -9.014 5.271 11.046 1.00 95.44 83 GLU A O 1
ATOM 671 N N . GLY A 1 84 ? -9.656 7.167 10.009 1.00 96.00 84 GLY A N 1
ATOM 672 C CA . GLY A 1 84 ? -11.100 6.991 10.184 1.00 96.00 84 GLY A CA 1
ATOM 673 C C . GLY A 1 84 ? -11.673 5.728 9.531 1.00 96.00 84 GLY A C 1
ATOM 674 O O . GLY A 1 84 ? -12.657 5.186 10.030 1.00 96.00 84 GLY A O 1
ATOM 675 N N . LEU A 1 85 ? -11.035 5.181 8.486 1.00 95.69 85 LEU A N 1
ATOM 676 C CA . LEU A 1 85 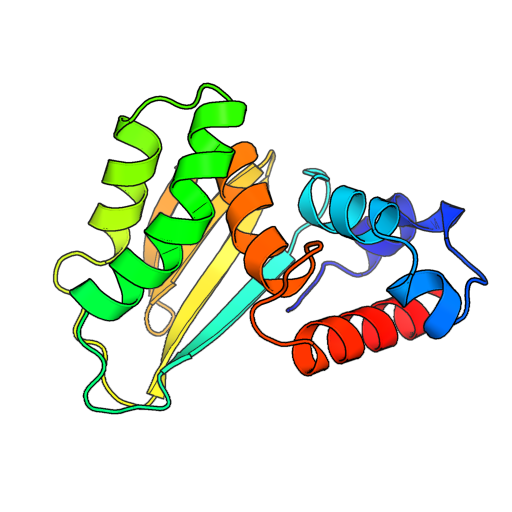? -11.465 3.923 7.847 1.00 95.69 85 LEU A CA 1
ATOM 677 C C . LEU A 1 85 ? -11.449 2.723 8.804 1.00 95.69 85 LEU A C 1
ATOM 679 O O . LEU A 1 85 ? -12.111 1.716 8.554 1.00 95.69 85 LEU A O 1
ATOM 683 N N . PHE A 1 86 ? -10.673 2.817 9.883 1.00 94.25 86 PHE A N 1
ATOM 684 C CA . PHE A 1 86 ? -10.508 1.759 10.875 1.00 94.25 86 PHE A CA 1
ATOM 685 C C . PHE A 1 86 ? -11.274 2.048 12.171 1.00 94.25 86 PHE A C 1
ATOM 687 O O . PHE A 1 86 ? -11.095 1.357 13.183 1.00 94.25 86 PHE A O 1
ATOM 694 N N . GLU A 1 87 ? -12.119 3.080 12.191 1.00 92.56 87 GLU A N 1
ATOM 695 C CA . GLU A 1 87 ? -12.923 3.395 13.360 1.00 92.56 87 GLU A CA 1
ATOM 696 C C . GLU A 1 87 ? -13.929 2.269 13.657 1.00 92.56 87 GLU A C 1
ATOM 698 O O . GLU A 1 87 ? -14.575 1.726 12.766 1.00 92.56 87 GLU A O 1
ATOM 703 N N . GLY A 1 88 ? -14.005 1.836 14.920 1.00 87.88 88 GLY A N 1
ATOM 704 C CA . GLY A 1 88 ? -14.856 0.710 15.327 1.00 87.88 88 GLY A CA 1
ATOM 705 C C . GLY A 1 88 ? -14.374 -0.685 14.897 1.00 87.88 88 GLY A C 1
ATOM 706 O O . GLY A 1 88 ? -15.023 -1.674 15.237 1.00 87.88 88 GLY A O 1
ATOM 707 N N . VAL A 1 89 ? -13.238 -0.805 14.200 1.00 88.81 89 VAL A N 1
ATOM 708 C CA . VAL A 1 89 ? -12.721 -2.105 13.744 1.00 88.81 89 VAL A CA 1
ATOM 709 C C . VAL A 1 89 ? -12.040 -2.864 14.880 1.00 88.81 89 VAL A C 1
ATOM 711 O O . VAL A 1 89 ? -11.147 -2.347 15.556 1.00 88.81 89 VAL A O 1
ATOM 714 N N . ASN A 1 90 ? -12.425 -4.131 15.044 1.00 88.50 90 ASN A N 1
ATOM 715 C CA . ASN A 1 90 ? -11.771 -5.072 15.946 1.00 88.50 90 ASN A CA 1
ATOM 716 C C . ASN A 1 90 ? -10.845 -6.020 15.164 1.00 88.50 90 ASN A C 1
ATOM 718 O O . ASN A 1 90 ? -11.318 -6.948 14.506 1.00 88.50 90 ASN A O 1
ATOM 722 N N . PHE A 1 91 ? -9.531 -5.798 15.250 1.00 90.06 91 PHE A N 1
ATOM 723 C CA . PHE A 1 91 ? -8.528 -6.642 14.599 1.00 90.06 91 PHE A CA 1
ATOM 724 C C . PHE A 1 91 ? -8.328 -7.949 15.365 1.00 90.06 91 PHE A C 1
ATOM 726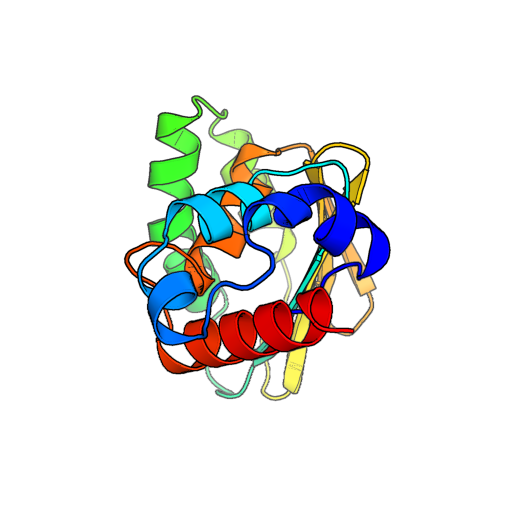 O O . PHE A 1 91 ? -7.540 -8.033 16.305 1.00 90.06 91 PHE A O 1
ATOM 733 N N . LYS A 1 92 ? -9.038 -8.990 14.938 1.00 91.06 92 LYS A N 1
ATOM 734 C CA . LYS A 1 92 ? -8.835 -10.360 15.415 1.00 91.06 92 LYS A CA 1
ATOM 735 C C . LYS A 1 92 ? -7.965 -11.128 14.427 1.00 91.06 92 LYS A C 1
ATOM 737 O O . LYS A 1 92 ? -7.836 -10.762 13.260 1.00 91.06 92 LYS A O 1
ATOM 742 N N . LYS A 1 93 ? -7.396 -12.246 14.878 1.00 93.56 93 LYS A N 1
ATOM 743 C CA . LYS A 1 93 ? -6.717 -13.176 13.971 1.00 93.56 93 LYS A CA 1
ATOM 744 C C . LYS A 1 93 ? -7.681 -13.598 12.854 1.00 93.56 93 LYS A C 1
ATOM 746 O O . LYS A 1 93 ? -8.803 -14.015 13.134 1.00 93.56 93 LYS A O 1
ATOM 751 N N . GLY A 1 94 ? -7.227 -13.495 11.611 1.00 93.81 94 GLY A N 1
ATOM 752 C CA . GLY A 1 94 ? -8.010 -13.777 10.412 1.00 93.81 94 GLY A CA 1
ATOM 753 C C . GLY A 1 94 ? -8.786 -12.584 9.857 1.00 93.81 94 GLY A C 1
ATOM 754 O O . GLY A 1 94 ? -9.320 -12.726 8.764 1.00 93.81 94 GLY A O 1
ATOM 755 N N . THR A 1 95 ? -8.827 -11.431 10.544 1.00 94.19 95 THR A N 1
ATOM 756 C CA . THR A 1 95 ? -9.389 -10.206 9.957 1.00 94.19 95 THR A CA 1
ATOM 757 C C . THR A 1 95 ? -8.643 -9.874 8.676 1.00 94.19 95 THR A C 1
ATOM 759 O O . THR A 1 95 ? -7.409 -9.806 8.662 1.00 94.19 95 THR A O 1
ATOM 762 N N . GLU A 1 96 ? -9.402 -9.668 7.611 1.00 95.88 96 GLU A N 1
ATOM 763 C CA . GLU A 1 96 ? -8.887 -9.296 6.308 1.00 95.88 96 GLU A CA 1
ATOM 764 C C . GLU A 1 96 ? -9.059 -7.798 6.087 1.00 95.88 96 GLU A C 1
ATOM 766 O O . GLU A 1 96 ? -10.145 -7.261 6.276 1.00 95.88 96 GLU A O 1
ATOM 771 N N . ILE A 1 97 ? -7.994 -7.136 5.648 1.00 96.44 97 ILE A N 1
ATOM 772 C CA . ILE A 1 97 ? -8.010 -5.750 5.192 1.00 96.44 97 ILE A CA 1
ATOM 773 C C . ILE A 1 97 ? -7.544 -5.764 3.744 1.00 96.44 97 ILE A C 1
ATOM 775 O O . ILE A 1 97 ? -6.417 -6.172 3.459 1.00 96.44 97 ILE A O 1
ATOM 779 N N . ALA A 1 98 ? -8.394 -5.325 2.828 1.00 96.94 98 ALA A N 1
ATOM 780 C CA . ALA A 1 98 ? -8.046 -5.186 1.427 1.00 96.94 98 ALA A CA 1
ATOM 781 C C . ALA A 1 98 ? -8.029 -3.710 1.037 1.00 96.94 98 ALA A C 1
ATOM 783 O O . ALA A 1 98 ? -8.967 -2.966 1.307 1.00 96.94 98 ALA A O 1
ATOM 784 N N . PHE A 1 99 ? -6.954 -3.302 0.380 1.00 97.19 99 PHE A N 1
ATOM 785 C CA . PHE A 1 99 ? -6.810 -2.005 -0.254 1.00 97.19 99 PHE A CA 1
ATOM 786 C C . PHE A 1 99 ? -6.792 -2.226 -1.755 1.00 97.19 99 PHE A C 1
ATOM 788 O O . PHE A 1 99 ? -5.931 -2.951 -2.244 1.00 97.19 99 PHE A O 1
ATOM 795 N N . ALA A 1 100 ? -7.712 -1.620 -2.487 1.00 95.31 100 ALA A N 1
ATOM 796 C CA . ALA A 1 100 ? -7.757 -1.689 -3.938 1.00 95.31 100 ALA A CA 1
ATOM 797 C C . ALA A 1 100 ? -7.644 -0.285 -4.522 1.00 95.31 100 ALA A C 1
ATOM 799 O O . ALA A 1 100 ? -8.246 0.664 -4.020 1.00 95.31 100 ALA A O 1
ATOM 800 N N . THR A 1 101 ? -6.864 -0.148 -5.585 1.00 94.38 101 THR A N 1
ATOM 801 C CA . THR A 1 101 ? -6.860 1.071 -6.383 1.00 94.38 101 THR A CA 1
ATOM 802 C C . THR A 1 101 ? -8.027 1.008 -7.354 1.00 94.38 101 THR A C 1
ATOM 804 O O . THR A 1 101 ? -8.161 0.024 -8.077 1.00 94.38 101 THR A O 1
ATOM 807 N N . HIS A 1 102 ? -8.815 2.066 -7.413 1.00 86.12 102 HIS A N 1
ATOM 808 C CA . HIS A 1 102 ? -9.851 2.259 -8.414 1.00 86.12 102 HIS A CA 1
ATOM 809 C C . HIS A 1 102 ? -9.540 3.525 -9.229 1.00 86.12 102 HIS A C 1
ATOM 811 O O . HIS A 1 102 ? -8.618 4.275 -8.882 1.00 86.12 102 HIS A O 1
ATOM 817 N N . HIS A 1 103 ? -10.267 3.729 -10.332 1.00 68.88 103 HIS A N 1
ATOM 818 C CA . HIS A 1 103 ? -10.047 4.773 -11.342 1.00 68.88 103 HIS A CA 1
ATOM 819 C C . HIS A 1 103 ? -9.375 6.062 -10.820 1.00 68.88 103 HIS A C 1
ATOM 821 O O . HIS A 1 103 ? -9.823 6.671 -9.852 1.00 68.88 103 HIS A O 1
ATOM 827 N N . GLN A 1 104 ? -8.316 6.507 -11.510 1.00 78.44 104 GLN A N 1
ATOM 828 C CA . GLN A 1 104 ? -7.634 7.791 -11.273 1.00 78.44 104 GLN A CA 1
ATOM 829 C C . GLN A 1 104 ? -7.004 7.966 -9.874 1.00 78.44 104 GLN A C 1
ATOM 831 O O . GLN A 1 104 ? -6.869 9.087 -9.387 1.00 78.44 104 GLN A O 1
ATOM 836 N N . GLY A 1 105 ? -6.557 6.882 -9.233 1.00 83.31 105 GLY A N 1
ATOM 837 C CA . GLY A 1 105 ? -5.822 6.966 -7.961 1.00 83.31 105 GLY A CA 1
ATOM 838 C C . GLY A 1 105 ? -6.727 7.078 -6.734 1.00 83.31 105 GLY A C 1
ATOM 839 O O . GLY A 1 105 ? -6.363 7.695 -5.734 1.00 83.31 105 GLY A O 1
ATOM 840 N N . GLN A 1 106 ? -7.908 6.475 -6.819 1.00 93.44 106 GLN A N 1
ATOM 841 C CA . GLN A 1 106 ? -8.802 6.284 -5.693 1.00 93.44 106 GLN A CA 1
ATOM 842 C C . GLN A 1 106 ? -8.378 5.047 -4.887 1.00 93.44 106 GLN A C 1
ATOM 844 O O . GLN A 1 106 ? -8.139 3.988 -5.460 1.00 93.44 106 GLN A O 1
ATOM 849 N N . LEU A 1 107 ? -8.311 5.159 -3.562 1.00 96.56 107 LEU A N 1
ATOM 850 C CA . LEU A 1 107 ? -8.091 4.039 -2.650 1.00 96.56 107 LEU A CA 1
ATOM 851 C C . LEU A 1 107 ? -9.432 3.560 -2.094 1.00 96.56 107 LEU A C 1
ATOM 853 O O . LEU A 1 107 ? -10.104 4.305 -1.383 1.00 96.56 107 LEU A O 1
ATOM 857 N N . VAL A 1 108 ? -9.810 2.321 -2.385 1.00 96.81 108 VAL A N 1
ATOM 858 C CA . VAL A 1 108 ? -10.964 1.639 -1.793 1.00 96.81 108 VAL A CA 1
ATOM 859 C C . VAL A 1 108 ? -10.465 0.696 -0.708 1.00 96.81 108 VAL A C 1
ATOM 861 O O . VAL A 1 108 ? -9.601 -0.142 -0.965 1.00 96.81 108 VAL A O 1
ATOM 864 N N . THR A 1 109 ? -11.027 0.809 0.493 1.00 97.31 109 THR A N 1
ATOM 865 C CA . THR A 1 109 ? -10.663 -0.052 1.623 1.00 97.31 109 THR A CA 1
ATOM 866 C C . THR A 1 109 ? -11.829 -0.955 1.982 1.00 97.31 109 THR A C 1
ATOM 868 O O . THR A 1 109 ? -12.962 -0.496 2.153 1.00 97.31 109 THR A O 1
ATOM 871 N N . GLN A 1 110 ? -11.546 -2.246 2.115 1.00 97.44 110 GLN A N 1
ATOM 872 C CA . GLN A 1 110 ? -12.488 -3.264 2.551 1.00 97.44 110 GLN A CA 1
ATOM 873 C C . GLN A 1 110 ? -11.959 -3.979 3.791 1.00 97.44 110 GLN A C 1
ATOM 875 O O . GLN A 1 110 ? -10.760 -4.229 3.906 1.00 97.44 110 GLN A O 1
ATOM 880 N N . ILE A 1 111 ? -12.858 -4.330 4.707 1.00 96.25 111 ILE A N 1
ATOM 881 C CA . ILE A 1 111 ? -12.553 -5.102 5.911 1.00 96.25 111 ILE A CA 1
ATOM 882 C C . ILE A 1 111 ? -13.520 -6.279 5.978 1.00 96.25 111 ILE A C 1
ATOM 884 O O . ILE A 1 111 ? -14.734 -6.085 5.900 1.00 96.25 111 ILE A O 1
ATOM 888 N N . ASP A 1 112 ? -12.984 -7.497 6.058 1.00 95.19 112 ASP A N 1
ATOM 889 C CA . ASP A 1 112 ? -13.744 -8.753 5.974 1.00 95.19 112 ASP A CA 1
ATOM 890 C C . ASP A 1 112 ? -14.734 -8.756 4.782 1.00 95.19 112 ASP A C 1
ATOM 892 O O . ASP A 1 112 ? -15.905 -9.123 4.901 1.00 95.19 112 ASP A O 1
ATOM 896 N N . GLY A 1 113 ? -14.263 -8.272 3.624 1.00 94.12 113 GLY A N 1
ATOM 897 C CA . GLY A 1 113 ? -15.026 -8.192 2.373 1.00 94.12 113 GLY A CA 1
ATOM 898 C C . GLY A 1 113 ? -16.033 -7.038 2.276 1.00 94.12 113 GLY A C 1
ATOM 899 O O . GLY A 1 113 ? -16.673 -6.880 1.239 1.00 94.12 113 GLY A O 1
ATOM 900 N N . LYS A 1 114 ? -16.184 -6.205 3.314 1.00 95.06 114 LYS A N 1
ATOM 901 C CA . LYS A 1 114 ? -17.090 -5.045 3.302 1.00 95.06 114 LYS A CA 1
ATOM 902 C C . LYS A 1 114 ? -16.322 -3.761 3.044 1.00 95.06 114 LYS A C 1
ATOM 904 O O . LYS A 1 114 ? -15.380 -3.466 3.768 1.00 95.06 114 LYS A O 1
ATOM 909 N N . GLN A 1 115 ? -16.746 -2.972 2.060 1.00 95.94 115 GLN A N 1
ATOM 910 C CA . GLN A 1 115 ? -16.181 -1.642 1.833 1.00 95.94 115 GLN A CA 1
ATOM 911 C C . GLN A 1 115 ? -16.482 -0.727 3.024 1.00 95.94 115 GLN A C 1
ATOM 913 O O . GLN A 1 115 ? -17.643 -0.522 3.370 1.00 95.94 115 GLN A O 1
ATOM 918 N N . VAL A 1 116 ? -15.427 -0.193 3.639 1.00 96.19 116 VAL A N 1
ATOM 919 C CA . VAL A 1 116 ? -15.515 0.714 4.797 1.00 96.19 116 VAL A CA 1
ATOM 920 C C . VAL A 1 116 ? -15.303 2.172 4.411 1.00 96.19 116 VAL A C 1
ATOM 922 O O . VAL A 1 116 ? -15.689 3.070 5.151 1.00 96.19 116 VAL A O 1
ATOM 925 N N . GLY A 1 117 ? -14.730 2.424 3.235 1.00 95.75 117 GLY A N 1
ATOM 926 C CA . GLY A 1 117 ? -14.615 3.772 2.710 1.00 95.75 117 GLY A CA 1
ATOM 927 C C . GLY A 1 117 ? -13.719 3.869 1.491 1.00 95.75 117 GLY A C 1
ATOM 928 O O . GLY A 1 117 ? -13.179 2.879 0.986 1.00 95.75 117 GLY A O 1
ATOM 929 N N . THR A 1 118 ? -13.602 5.103 1.017 1.00 96.31 118 THR A N 1
ATOM 930 C CA . THR A 1 118 ? -12.906 5.440 -0.215 1.00 96.31 118 THR A CA 1
ATOM 931 C C . THR A 1 118 ? -12.225 6.793 -0.069 1.00 96.31 118 THR A C 1
ATOM 933 O O . THR A 1 118 ? -12.836 7.733 0.435 1.00 96.31 118 THR A O 1
ATOM 936 N N . ILE A 1 119 ? -10.971 6.901 -0.510 1.00 96.56 119 ILE A N 1
ATOM 937 C CA . ILE A 1 119 ? -10.176 8.132 -0.425 1.00 96.56 119 ILE A CA 1
ATOM 938 C C . ILE A 1 119 ? -9.592 8.450 -1.798 1.00 96.56 119 ILE A C 1
ATOM 940 O O . ILE A 1 119 ? -8.894 7.630 -2.389 1.00 96.56 119 ILE A O 1
ATOM 944 N N . GLN A 1 120 ? -9.858 9.652 -2.304 1.00 95.19 120 GLN A N 1
ATOM 945 C CA . GLN A 1 120 ? -9.264 10.141 -3.545 1.00 95.19 120 GLN A CA 1
ATOM 946 C C . GLN A 1 120 ? -7.903 10.776 -3.246 1.00 95.19 120 GLN A C 1
ATOM 948 O O . GLN A 1 120 ? -7.834 11.955 -2.915 1.00 95.19 120 GLN A O 1
ATOM 953 N N . SER A 1 121 ? -6.824 10.000 -3.349 1.00 94.94 121 SER A N 1
ATOM 954 C CA . SER A 1 121 ? -5.458 10.519 -3.231 1.00 94.94 121 SER A CA 1
ATOM 955 C C . SER A 1 121 ? -4.470 9.574 -3.927 1.00 94.94 121 SER A C 1
ATOM 957 O O . SER A 1 121 ? -4.110 8.527 -3.376 1.00 94.94 121 SER A O 1
ATOM 959 N N . PRO A 1 122 ? -3.983 9.940 -5.129 1.00 94.06 122 PRO A N 1
ATOM 960 C CA . PRO A 1 122 ? -2.930 9.192 -5.807 1.00 94.06 122 PRO A CA 1
ATOM 961 C C . PRO A 1 122 ? -1.645 9.100 -4.974 1.00 94.06 122 PRO A C 1
ATOM 963 O O . PRO A 1 122 ? -0.946 8.091 -5.042 1.00 94.06 122 PRO A O 1
ATOM 966 N N . ALA A 1 123 ? -1.346 10.123 -4.165 1.00 95.19 123 ALA A N 1
ATOM 967 C CA . ALA A 1 123 ? -0.195 10.128 -3.270 1.00 95.19 123 ALA A CA 1
ATOM 968 C C . ALA A 1 123 ? -0.338 9.087 -2.151 1.00 95.19 123 ALA A C 1
ATOM 970 O O . ALA A 1 123 ? 0.598 8.328 -1.912 1.00 95.19 123 ALA A O 1
ATOM 971 N N . LEU A 1 124 ? -1.519 8.986 -1.527 1.00 96.12 124 LEU A N 1
ATOM 972 C CA . LEU A 1 124 ? -1.817 7.946 -0.539 1.00 96.12 124 LEU A CA 1
ATOM 973 C C . LEU A 1 124 ? -1.740 6.547 -1.155 1.00 96.12 124 LEU A C 1
ATOM 975 O O . LEU A 1 124 ? -1.132 5.653 -0.570 1.00 96.12 124 LEU A O 1
ATOM 979 N N . VAL A 1 125 ? -2.324 6.364 -2.345 1.00 95.19 125 VAL A N 1
ATOM 980 C CA . VAL A 1 125 ? -2.230 5.104 -3.094 1.00 95.19 125 VAL A CA 1
ATOM 981 C C . VAL A 1 125 ? -0.771 4.748 -3.349 1.00 95.19 125 VAL A C 1
ATOM 983 O O . VAL A 1 125 ? -0.364 3.628 -3.052 1.00 95.19 125 VAL A O 1
ATOM 986 N N . LYS A 1 126 ? 0.035 5.681 -3.868 1.00 94.94 126 LYS A N 1
ATOM 987 C CA . LYS A 1 126 ? 1.456 5.419 -4.103 1.00 94.94 126 LYS A CA 1
ATOM 988 C C . LYS A 1 126 ? 2.132 5.014 -2.798 1.00 94.94 126 LYS A C 1
ATOM 990 O O . LYS A 1 126 ? 2.681 3.920 -2.738 1.00 94.94 126 LYS A O 1
ATOM 995 N N . ALA A 1 127 ? 2.040 5.852 -1.765 1.00 95.81 127 ALA A N 1
ATOM 996 C CA . ALA A 1 127 ? 2.719 5.660 -0.488 1.00 95.81 127 ALA A CA 1
ATOM 997 C C . ALA A 1 127 ? 2.378 4.313 0.162 1.00 95.81 127 ALA A C 1
ATOM 999 O O . ALA A 1 127 ? 3.272 3.615 0.625 1.00 95.81 127 ALA A O 1
ATOM 1000 N N . LEU A 1 128 ? 1.106 3.904 0.144 1.00 96.06 128 LEU A N 1
ATOM 1001 C CA . LEU A 1 128 ? 0.666 2.647 0.747 1.00 96.06 128 LEU A CA 1
ATOM 1002 C C . LEU A 1 128 ? 1.253 1.414 0.056 1.00 96.06 128 LEU A C 1
ATOM 1004 O O . LEU A 1 128 ? 1.654 0.463 0.724 1.00 96.06 128 LEU A O 1
ATOM 1008 N N . PHE A 1 129 ? 1.301 1.408 -1.274 1.00 95.56 129 PHE A N 1
ATOM 1009 C CA . PHE A 1 129 ? 1.877 0.286 -2.012 1.00 95.56 129 PHE A CA 1
ATOM 1010 C C . PHE A 1 129 ? 3.414 0.313 -1.945 1.00 95.56 129 PHE A C 1
ATOM 1012 O O . PHE A 1 129 ? 4.036 -0.748 -1.877 1.00 95.56 129 PHE A O 1
ATOM 1019 N N . ASP A 1 130 ? 4.014 1.506 -1.874 1.00 95.25 130 ASP A N 1
ATOM 1020 C CA . ASP A 1 130 ? 5.455 1.728 -1.690 1.00 95.25 130 ASP A CA 1
ATOM 1021 C C . ASP A 1 130 ? 5.988 1.076 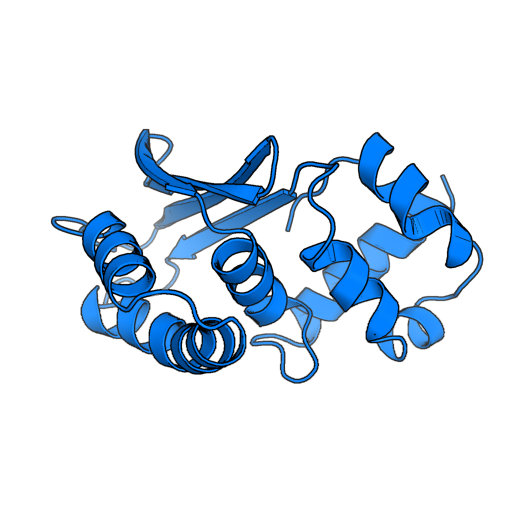-0.405 1.00 95.25 130 ASP A C 1
ATOM 1023 O O . ASP A 1 130 ? 7.091 0.545 -0.403 1.00 95.25 130 ASP A O 1
ATOM 1027 N N . VAL A 1 131 ? 5.177 0.963 0.654 1.00 95.44 131 VAL A N 1
ATOM 1028 C CA . VAL A 1 131 ? 5.531 0.210 1.878 1.00 95.44 131 VAL A CA 1
ATOM 1029 C C . VAL A 1 131 ? 6.030 -1.217 1.579 1.00 95.44 131 VAL A C 1
ATOM 1031 O O . VAL A 1 131 ? 6.831 -1.765 2.336 1.00 95.44 131 VAL A O 1
ATOM 1034 N N . TYR A 1 132 ? 5.589 -1.831 0.476 1.00 94.81 132 TYR A N 1
ATOM 1035 C CA . TYR A 1 132 ? 5.919 -3.215 0.116 1.00 94.81 132 TYR A CA 1
ATOM 1036 C C . TYR A 1 132 ? 6.968 -3.346 -0.985 1.00 94.81 132 TYR A C 1
ATOM 1038 O O . TYR A 1 132 ? 7.613 -4.388 -1.076 1.00 94.81 132 TYR A O 1
ATOM 1046 N N . VAL A 1 133 ? 7.118 -2.335 -1.841 1.00 95.12 133 VAL A N 1
ATOM 1047 C CA . VAL A 1 133 ? 7.986 -2.406 -3.031 1.00 95.12 133 VAL A CA 1
ATOM 1048 C C . VAL A 1 133 ? 8.962 -1.236 -3.158 1.00 95.12 133 VAL A C 1
ATOM 1050 O O . VAL A 1 133 ? 9.774 -1.200 -4.080 1.00 95.12 133 VAL A O 1
ATOM 1053 N N . GLY A 1 134 ? 8.909 -0.298 -2.222 1.00 94.38 134 GLY A N 1
ATOM 1054 C CA . GLY A 1 134 ? 9.798 0.845 -2.110 1.00 94.38 134 GLY A CA 1
ATOM 1055 C C . GLY A 1 134 ? 11.243 0.450 -1.796 1.00 94.38 134 GLY A C 1
ATOM 1056 O O . GLY A 1 134 ? 11.578 -0.741 -1.726 1.00 94.38 134 GLY A O 1
ATOM 1057 N N . PRO A 1 135 ? 12.122 1.442 -1.592 1.00 91.94 135 PRO A N 1
ATOM 1058 C CA . PRO A 1 135 ? 13.535 1.208 -1.297 1.00 91.94 135 PRO A CA 1
ATOM 1059 C C . PRO A 1 135 ? 13.765 0.537 0.067 1.00 91.94 135 PRO A C 1
ATOM 1061 O O . PRO A 1 135 ? 14.724 -0.215 0.210 1.00 91.94 135 PRO A O 1
ATOM 1064 N N . ASP A 1 136 ? 12.877 0.763 1.039 1.00 92.25 136 ASP A N 1
ATOM 1065 C CA . ASP A 1 136 ? 12.889 0.125 2.363 1.00 92.25 136 ASP A CA 1
ATOM 1066 C C . ASP A 1 136 ? 11.561 -0.622 2.604 1.00 92.25 136 ASP A C 1
ATOM 1068 O O . ASP A 1 136 ? 10.665 -0.097 3.275 1.00 92.25 136 ASP A O 1
ATOM 1072 N N . PRO A 1 137 ? 11.370 -1.804 1.984 1.00 93.81 137 PRO A N 1
ATOM 1073 C CA . PRO A 1 137 ? 10.115 -2.538 2.061 1.00 93.81 137 PRO A CA 1
ATOM 1074 C C . PRO A 1 137 ? 9.961 -3.232 3.419 1.00 93.81 137 PRO A C 1
ATOM 1076 O O . PRO A 1 137 ? 10.915 -3.779 3.970 1.00 93.81 137 PRO A O 1
ATOM 1079 N N . VAL A 1 138 ? 8.726 -3.347 3.911 1.00 91.56 138 VAL A N 1
ATOM 1080 C CA . VAL A 1 138 ? 8.427 -4.065 5.172 1.00 91.56 138 VAL A CA 1
ATOM 1081 C C . VAL A 1 138 ? 8.764 -5.558 5.133 1.00 91.56 138 VAL A C 1
ATOM 1083 O O . VAL A 1 138 ? 8.825 -6.213 6.171 1.00 91.56 138 VAL A O 1
ATOM 1086 N N . SER A 1 139 ? 8.950 -6.119 3.938 1.00 91.56 139 SER A N 1
ATOM 1087 C CA . SER A 1 139 ? 9.405 -7.490 3.735 1.00 91.56 139 SER A CA 1
ATOM 1088 C C . SER A 1 139 ? 10.136 -7.600 2.399 1.00 91.56 139 SER A C 1
ATOM 1090 O O . SER A 1 139 ? 9.532 -7.458 1.333 1.00 91.56 139 SER A O 1
ATOM 1092 N N . ALA A 1 140 ? 11.436 -7.898 2.459 1.00 93.44 140 ALA A N 1
ATOM 1093 C CA . ALA A 1 140 ? 12.242 -8.174 1.272 1.00 93.44 140 ALA A CA 1
ATOM 1094 C C . ALA A 1 140 ? 11.700 -9.386 0.493 1.00 93.44 140 ALA A C 1
ATOM 1096 O O . ALA A 1 140 ? 11.628 -9.346 -0.734 1.00 93.44 140 ALA A O 1
ATOM 1097 N N . ASP A 1 141 ? 11.232 -10.418 1.201 1.00 93.94 141 ASP A N 1
ATOM 1098 C CA . ASP A 1 141 ? 10.615 -11.603 0.595 1.00 93.94 141 ASP A CA 1
ATOM 1099 C C . ASP A 1 141 ? 9.327 -11.257 -0.161 1.00 93.94 141 ASP A C 1
ATOM 1101 O O . ASP A 1 141 ? 9.095 -11.762 -1.261 1.00 93.94 141 ASP A O 1
ATOM 1105 N N . ALA A 1 142 ? 8.497 -10.362 0.389 1.00 93.12 142 ALA A N 1
ATOM 1106 C CA . ALA A 1 142 ? 7.299 -9.891 -0.299 1.00 93.12 142 ALA A CA 1
ATOM 1107 C C . ALA A 1 142 ? 7.658 -9.127 -1.581 1.00 93.12 142 ALA A C 1
ATOM 1109 O O . ALA A 1 142 ? 7.068 -9.403 -2.626 1.00 93.12 142 ALA A O 1
ATOM 1110 N N . LYS A 1 143 ? 8.652 -8.226 -1.528 1.00 95.38 143 LYS A N 1
ATOM 1111 C CA . LYS A 1 143 ? 9.151 -7.512 -2.715 1.00 95.38 143 LYS A CA 1
ATOM 1112 C C . LYS A 1 143 ? 9.699 -8.486 -3.765 1.00 95.38 143 LYS A C 1
ATOM 1114 O O . LYS A 1 143 ? 9.328 -8.381 -4.929 1.00 95.38 143 LYS A O 1
ATOM 1119 N N . ASN A 1 144 ? 10.487 -9.481 -3.351 1.00 95.12 144 ASN A N 1
ATOM 1120 C CA . ASN A 1 144 ? 11.027 -10.521 -4.233 1.00 95.12 144 ASN A CA 1
ATOM 1121 C C . ASN A 1 144 ? 9.919 -11.350 -4.903 1.00 95.12 144 ASN A C 1
ATOM 1123 O O . ASN A 1 144 ? 9.962 -11.593 -6.106 1.00 95.12 144 ASN A O 1
ATOM 1127 N N . SER A 1 145 ? 8.897 -11.746 -4.142 1.00 95.25 145 SER A N 1
ATOM 1128 C CA . SER A 1 145 ? 7.740 -12.478 -4.669 1.00 95.25 145 SER A CA 1
ATOM 1129 C C . SER A 1 145 ? 6.955 -11.652 -5.695 1.00 95.25 145 SER A C 1
ATOM 1131 O O . SER A 1 145 ? 6.582 -12.161 -6.753 1.00 95.25 145 SER A O 1
ATOM 1133 N N . ILE A 1 146 ? 6.770 -10.353 -5.432 1.00 94.50 146 ILE A N 1
ATOM 1134 C CA . ILE A 1 146 ? 6.148 -9.424 -6.386 1.00 94.50 146 ILE A CA 1
ATOM 1135 C C . ILE A 1 146 ? 6.998 -9.312 -7.655 1.00 94.50 146 ILE A C 1
ATOM 1137 O O . ILE A 1 146 ? 6.458 -9.447 -8.750 1.00 94.50 146 ILE A O 1
ATOM 1141 N N . ALA A 1 147 ? 8.314 -9.132 -7.525 1.00 94.06 147 ALA A N 1
ATOM 1142 C CA . ALA A 1 147 ? 9.225 -9.042 -8.664 1.00 94.06 147 ALA A CA 1
ATOM 1143 C C . ALA A 1 147 ? 9.190 -10.309 -9.531 1.00 94.06 147 ALA A C 1
ATOM 1145 O O . ALA A 1 147 ? 9.030 -10.211 -10.744 1.00 94.06 147 ALA A O 1
ATOM 1146 N N . LYS A 1 148 ? 9.214 -11.501 -8.919 1.00 94.31 148 LYS A N 1
ATOM 1147 C CA . LYS A 1 148 ? 9.032 -12.783 -9.627 1.00 94.31 148 LYS A CA 1
ATOM 1148 C C . LYS A 1 148 ? 7.719 -12.834 -10.406 1.00 94.31 148 LYS A C 1
ATOM 1150 O O . LYS A 1 148 ? 7.706 -13.276 -11.552 1.00 94.31 148 LYS A O 1
ATOM 1155 N N . GLY A 1 149 ? 6.626 -12.369 -9.799 1.00 93.69 149 GLY A N 1
ATOM 1156 C CA . GLY A 1 149 ? 5.329 -12.272 -10.468 1.00 93.69 149 GLY A CA 1
ATOM 1157 C C . GLY A 1 149 ? 5.356 -11.332 -11.675 1.00 93.69 149 GLY A C 1
ATOM 1158 O O . GLY A 1 149 ? 4.787 -11.661 -12.710 1.00 93.69 149 GLY A O 1
ATOM 1159 N N . LEU A 1 150 ? 6.057 -10.199 -11.574 1.00 92.75 150 LEU A N 1
ATOM 1160 C CA . LEU A 1 150 ? 6.213 -9.249 -12.679 1.00 92.75 150 LEU A CA 1
ATOM 1161 C C . LEU A 1 150 ? 7.085 -9.809 -13.810 1.00 92.75 150 LEU A C 1
ATOM 1163 O O . LEU A 1 150 ? 6.703 -9.671 -14.968 1.00 92.75 150 LEU A O 1
ATOM 1167 N N . VAL A 1 151 ? 8.198 -10.486 -13.496 1.00 91.81 151 VAL A N 1
ATOM 1168 C CA . VAL A 1 151 ? 9.026 -11.200 -14.492 1.00 91.81 151 VAL A CA 1
ATOM 1169 C C . VAL A 1 151 ? 8.163 -12.180 -15.281 1.00 91.81 151 VAL A C 1
ATOM 1171 O O . VAL A 1 151 ? 8.152 -12.152 -16.510 1.00 91.81 151 VAL A O 1
ATOM 1174 N N . ALA A 1 152 ? 7.421 -13.037 -14.572 1.00 91.00 152 ALA A N 1
ATOM 1175 C CA . ALA A 1 152 ? 6.552 -14.028 -15.195 1.00 91.00 152 ALA A CA 1
ATOM 1176 C C . ALA A 1 152 ? 5.504 -13.350 -16.087 1.00 91.00 152 ALA A C 1
ATOM 1178 O O . ALA A 1 152 ? 5.397 -13.683 -17.263 1.00 91.00 152 ALA A O 1
ATOM 1179 N N . LEU A 1 153 ? 4.823 -12.329 -15.562 1.00 90.94 153 LEU A N 1
ATOM 1180 C CA . LEU A 1 153 ? 3.820 -11.561 -16.291 1.00 90.94 153 LEU A CA 1
ATOM 1181 C C . LEU A 1 153 ? 4.376 -10.949 -17.591 1.00 90.94 153 LEU A C 1
ATOM 1183 O O . LEU A 1 153 ? 3.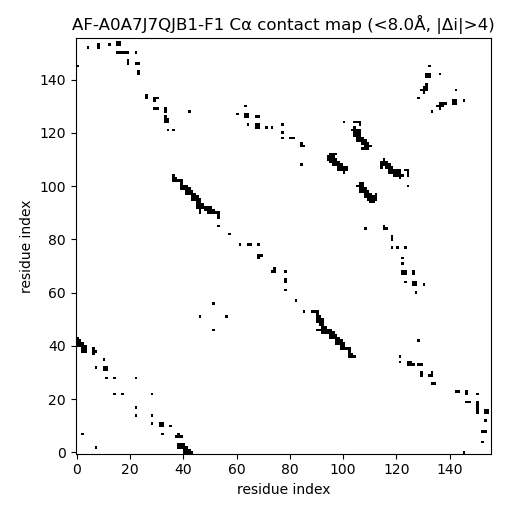695 -10.954 -18.611 1.00 90.94 153 LEU A O 1
ATOM 1187 N N . MET A 1 154 ? 5.590 -10.398 -17.586 1.00 87.75 154 MET A N 1
ATOM 1188 C CA . MET A 1 154 ? 6.175 -9.753 -18.773 1.00 87.75 154 MET A CA 1
ATOM 1189 C C . MET A 1 154 ? 6.672 -10.747 -19.834 1.00 87.75 154 MET A C 1
ATOM 1191 O O . MET A 1 154 ? 6.798 -10.377 -21.008 1.00 87.75 154 MET A O 1
ATOM 1195 N N . ASN A 1 155 ? 6.951 -11.985 -19.420 1.00 81.06 155 ASN A N 1
ATOM 1196 C CA . ASN A 1 155 ? 7.462 -13.056 -20.274 1.00 81.06 155 ASN A CA 1
ATOM 1197 C C . ASN A 1 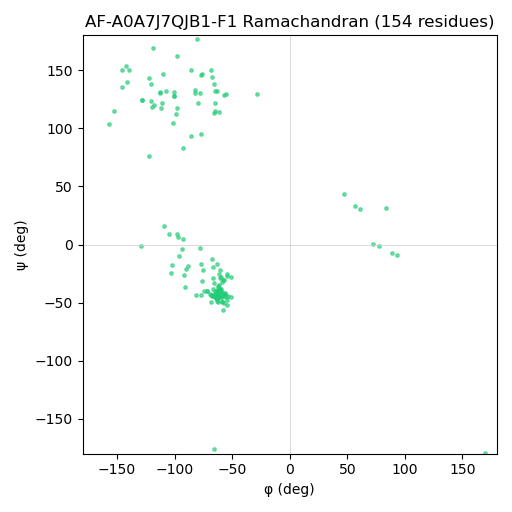155 ? 6.367 -13.996 -20.812 1.00 81.06 155 ASN A C 1
ATOM 1199 O O . ASN A 1 155 ? 6.653 -14.787 -21.708 1.00 81.06 155 ASN A O 1
ATOM 1203 N N . GLU A 1 156 ? 5.136 -13.885 -20.303 1.00 73.62 156 GLU A N 1
ATOM 1204 C CA . GLU A 1 156 ? 3.907 -14.437 -20.901 1.00 73.62 156 GLU A CA 1
ATOM 1205 C C . GLU A 1 156 ? 3.454 -13.650 -22.138 1.00 73.62 156 GLU A C 1
ATOM 1207 O O . GLU A 1 156 ? 3.195 -14.287 -23.180 1.00 73.62 156 GLU A O 1
#

Radius of gyration: 15.65 Å; Cα contacts (8 Å, |Δi|>4): 229; chains: 1; bounding box: 35×33×41 Å

Sequence (156 aa):
MYVDAHGAKKALHKYKGEDLDELMANQKLFDELVGNTHFERSLRLVISFGSLKRTQFINALEERLKPELAKAKEPDSTMKAFEGLFEGVNFKKGTEIAFATHHQGQLVTQIDGKQVGTIQSPALVKALFDVYVGPDPVSADAKNSIAKGLVALMNE

Nearest PDB structures (foldseek):
  4doo-assembly2_B  TM=8.759E-01  e=1.573E-09  Arabidopsis thaliana
  5wkr-assembly2_B  TM=9.062E-01  e=2.358E-09  unidentified
  1eyp-assembly2_B  TM=8.856E-01  e=1.871E-09  Medicago sativa
  5wks-assembly1_A  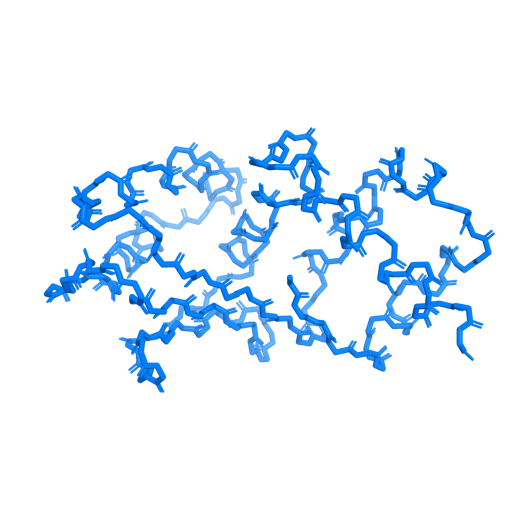TM=8.759E-01  e=4.722E-09  unidentified
  4dol-assembly1_A  TM=8.546E-01  e=5.618E-09  Arabidopsis thaliana

Secondary structure (DSSP, 8-state):
-EE-HHHHHHHHGGGTT--HHHHHH-HHHHHHHHH--SS-EEEEEE---TT--HHHHHHHHHHHHHHHHHHTT--HHHHHHHHHTTTT----TT-EEEEEEETTTEEEEEETTEEEEEEE-HHHHHHHHHHHHSSS-S-HHHHHHHHHHHHHHHH-

Mean predicted aligned error: 3.6 Å

Solvent-accessible surface area (backbone atoms only — not comparable to full-atom values): 8628 Å² total; per-residue (Å²): 120,48,66,38,63,71,43,46,44,67,73,48,50,88,59,53,88,53,51,65,69,56,50,71,71,34,60,68,58,40,52,48,65,39,61,48,50,83,44,44,37,33,42,76,45,65,36,79,54,59,82,50,47,60,66,58,58,50,49,63,48,44,74,60,35,51,62,49,32,55,75,68,67,54,60,73,62,59,57,52,53,58,59,53,56,54,62,92,58,78,52,36,55,67,41,34,39,35,42,32,44,43,84,78,20,22,34,38,36,25,48,74,86,39,77,61,46,73,46,86,35,48,57,58,45,20,36,63,50,29,44,43,51,40,98,77,34,83,36,65,66,58,30,50,54,51,44,50,52,50,45,51,59,57,74,107

pLDDT: mean 92.67, std 4.21, range [68.88, 97.44]

Foldseek 3Di:
DAWDLVQLLVQQVVCQPPDLVRLLPDQVSLLSVQLDQRIKDKDKDFQQDFPDDLCNVLVVLCVQQVVLCVVVVHDPVQSVVVSVLCPPPRRGGGWMWMWMRDHPQKTFIDIPNHTSDIGRDSSSSSRNSCCCQPPPHPDPVSNSVVSVVSNVSNVD